Protein AF-A0A2N6SEM8-F1 (afdb_monomer_lite)

Secondary structure (DSSP, 8-state):
------PPPHHHHHHHHHHHHHHHHHHHHHHHHHHHHHHHHHHHHHHHHHHHHHHHHTTT-SEEEEEETTEEEEEETTEEEEEETTT--EEEE-

pLDDT: mean 86.94, std 10.52, range [39.22, 95.25]

Structure (mmCIF, N/CA/C/O backbone):
data_AF-A0A2N6SEM8-F1
#
_entry.id   AF-A0A2N6SEM8-F1
#
loop_
_atom_site.group_PDB
_atom_site.id
_atom_site.type_symbol
_atom_site.label_atom_id
_atom_site.label_alt_id
_atom_site.label_comp_id
_atom_site.label_asym_id
_atom_site.label_entity_id
_atom_site.label_seq_id
_atom_site.pdbx_PDB_ins_code
_atom_site.Cartn_x
_atom_site.Cartn_y
_atom_site.Cartn_z
_atom_site.occupancy
_atom_site.B_iso_or_equiv
_atom_site.auth_seq_id
_atom_site.auth_comp_id
_atom_site.auth_asym_id
_atom_site.auth_atom_id
_atom_site.pdbx_PDB_model_num
ATOM 1 N N . MET A 1 1 ? 49.327 -13.216 -32.634 1.00 39.22 1 MET A N 1
ATOM 2 C CA . MET A 1 1 ? 47.856 -13.046 -32.568 1.00 39.22 1 MET A CA 1
ATOM 3 C C . MET A 1 1 ? 47.517 -11.599 -32.886 1.00 39.22 1 MET A C 1
ATOM 5 O O . MET A 1 1 ? 47.863 -10.723 -32.109 1.00 39.22 1 MET A O 1
ATOM 9 N N . LYS A 1 2 ? 46.934 -11.328 -34.057 1.00 42.75 2 LYS A N 1
ATOM 10 C CA . LYS A 1 2 ? 46.532 -9.976 -34.467 1.00 42.75 2 LYS A CA 1
ATOM 11 C C . LYS A 1 2 ? 45.109 -9.754 -33.945 1.00 42.75 2 LYS A C 1
ATOM 13 O O . LYS A 1 2 ? 44.186 -10.356 -34.484 1.00 42.75 2 LYS A O 1
ATOM 18 N N . SER A 1 3 ? 44.943 -8.976 -32.871 1.00 53.97 3 SER A N 1
ATOM 19 C CA . SER A 1 3 ? 43.610 -8.576 -32.400 1.00 53.97 3 SER A CA 1
ATOM 20 C C . SER A 1 3 ? 42.955 -7.744 -33.495 1.00 53.97 3 SER A C 1
ATOM 22 O O . SER A 1 3 ? 43.387 -6.633 -33.801 1.00 53.97 3 SER A O 1
ATOM 24 N N . ARG A 1 4 ? 41.958 -8.321 -34.155 1.00 54.75 4 ARG A N 1
ATOM 25 C CA . ARG A 1 4 ? 41.129 -7.639 -35.139 1.00 54.75 4 ARG A CA 1
ATOM 26 C C . ARG A 1 4 ? 40.042 -6.924 -34.346 1.00 54.75 4 ARG A C 1
ATOM 28 O O . ARG A 1 4 ? 39.004 -7.510 -34.066 1.00 54.75 4 ARG A O 1
ATOM 35 N N . ASN A 1 5 ? 40.321 -5.687 -33.927 1.00 62.16 5 ASN A N 1
ATOM 36 C CA . ASN A 1 5 ? 39.322 -4.806 -33.322 1.00 62.16 5 ASN A CA 1
ATOM 37 C C . ASN A 1 5 ? 38.275 -4.447 -34.388 1.00 62.16 5 ASN A C 1
ATOM 39 O O . ASN A 1 5 ? 38.340 -3.395 -35.018 1.00 62.16 5 ASN A O 1
ATOM 43 N N . ASN A 1 6 ? 37.322 -5.349 -34.605 1.00 63.41 6 ASN A N 1
ATOM 44 C CA . ASN A 1 6 ? 36.089 -5.062 -35.319 1.00 63.41 6 ASN A CA 1
ATOM 45 C C . ASN A 1 6 ? 35.173 -4.308 -34.346 1.00 63.41 6 ASN A C 1
ATOM 47 O O . ASN A 1 6 ? 34.349 -4.913 -33.667 1.00 63.41 6 ASN A O 1
ATOM 51 N N . GLY A 1 7 ? 35.395 -3.000 -34.207 1.00 66.81 7 GLY A N 1
ATOM 52 C CA . GLY A 1 7 ? 34.462 -2.125 -33.498 1.00 66.81 7 GLY A CA 1
ATOM 53 C C . GLY A 1 7 ? 33.117 -2.061 -34.223 1.00 66.81 7 GLY A C 1
ATOM 54 O O . GLY A 1 7 ? 33.045 -2.336 -35.421 1.00 66.81 7 GLY A O 1
ATOM 55 N N . PHE A 1 8 ? 32.062 -1.688 -33.500 1.00 73.38 8 PHE A N 1
ATOM 56 C CA . PHE A 1 8 ? 30.749 -1.475 -34.104 1.00 73.38 8 PHE A CA 1
ATOM 57 C C . PHE A 1 8 ? 30.800 -0.323 -35.108 1.00 73.38 8 PHE A C 1
ATOM 59 O O . PHE A 1 8 ? 31.337 0.752 -34.829 1.00 73.38 8 PHE A O 1
ATOM 66 N N . THR A 1 9 ? 30.215 -0.545 -36.277 1.00 85.50 9 THR A N 1
ATOM 67 C CA . THR A 1 9 ? 29.983 0.506 -37.263 1.00 85.50 9 THR A CA 1
ATOM 68 C C . THR A 1 9 ? 28.880 1.448 -36.779 1.00 85.50 9 THR A C 1
ATOM 70 O O . THR A 1 9 ? 27.997 1.075 -36.007 1.00 85.50 9 THR A O 1
ATOM 73 N N . PHE A 1 10 ? 28.904 2.696 -37.250 1.00 84.81 10 PHE A N 1
ATOM 74 C CA . PHE A 1 10 ? 27.920 3.713 -36.862 1.00 84.81 10 PHE A CA 1
ATOM 75 C C . PHE A 1 10 ? 26.466 3.264 -37.103 1.00 84.81 10 PHE A C 1
ATOM 77 O O . PHE A 1 10 ? 25.582 3.540 -36.296 1.00 84.81 10 PHE A O 1
ATOM 84 N N . ILE A 1 11 ? 26.230 2.514 -38.183 1.00 88.31 11 ILE A N 1
ATOM 85 C CA . ILE A 1 11 ? 24.914 1.964 -38.534 1.00 88.31 11 ILE A CA 1
ATOM 86 C C . ILE A 1 11 ? 24.460 0.913 -37.512 1.00 88.31 11 ILE A C 1
ATOM 88 O O . ILE A 1 11 ? 23.302 0.928 -37.100 1.00 88.31 11 ILE A O 1
ATOM 92 N N . GLU A 1 12 ? 25.359 0.038 -37.058 1.00 88.19 12 GLU A N 1
ATOM 93 C CA . GLU A 1 12 ? 25.049 -0.973 -36.037 1.00 88.19 12 GLU A CA 1
ATOM 94 C C . GLU A 1 12 ? 24.705 -0.327 -34.691 1.00 88.19 12 GLU A C 1
ATOM 96 O O . GLU A 1 12 ? 23.777 -0.772 -34.018 1.00 88.19 12 GLU A O 1
ATOM 101 N N . ILE A 1 13 ? 25.384 0.767 -34.329 1.00 91.38 13 ILE A N 1
ATOM 102 C CA . ILE A 1 13 ? 25.064 1.543 -33.121 1.00 91.38 13 ILE A CA 1
ATOM 103 C C . ILE A 1 13 ? 23.660 2.149 -33.230 1.00 91.38 13 ILE A C 1
ATOM 105 O O . ILE A 1 13 ? 22.870 2.042 -32.293 1.00 91.38 13 ILE A O 1
ATOM 109 N N . MET A 1 14 ? 23.315 2.741 -34.375 1.00 92.50 14 MET A N 1
ATOM 110 C CA . MET A 1 14 ? 21.988 3.333 -34.582 1.00 92.50 14 MET A CA 1
ATOM 111 C C . MET A 1 14 ? 20.873 2.285 -34.571 1.00 92.50 14 MET A C 1
ATOM 113 O O . MET A 1 14 ? 19.835 2.501 -33.943 1.00 92.50 14 MET A O 1
ATOM 117 N N . ALA A 1 15 ? 21.097 1.128 -35.197 1.00 91.81 15 ALA A N 1
ATOM 118 C CA . ALA A 1 15 ? 20.150 0.017 -35.168 1.00 91.81 15 ALA A CA 1
ATOM 119 C C . ALA A 1 15 ? 19.958 -0.532 -33.744 1.00 91.81 15 ALA A C 1
ATOM 121 O O . ALA A 1 15 ? 18.824 -0.746 -33.313 1.00 91.81 15 ALA A O 1
ATOM 122 N N . ALA A 1 16 ? 21.044 -0.700 -32.984 1.00 92.56 16 ALA A N 1
ATOM 123 C CA . ALA A 1 16 ? 20.979 -1.150 -31.596 1.00 92.56 16 ALA A CA 1
ATOM 124 C C . ALA A 1 16 ? 20.222 -0.151 -30.707 1.00 92.56 16 ALA A C 1
ATOM 126 O O . ALA A 1 16 ? 19.352 -0.552 -29.937 1.00 92.56 16 ALA A O 1
ATOM 127 N N . LEU A 1 17 ? 20.489 1.152 -30.847 1.00 93.44 17 LEU A N 1
ATOM 128 C CA . LEU A 1 17 ? 1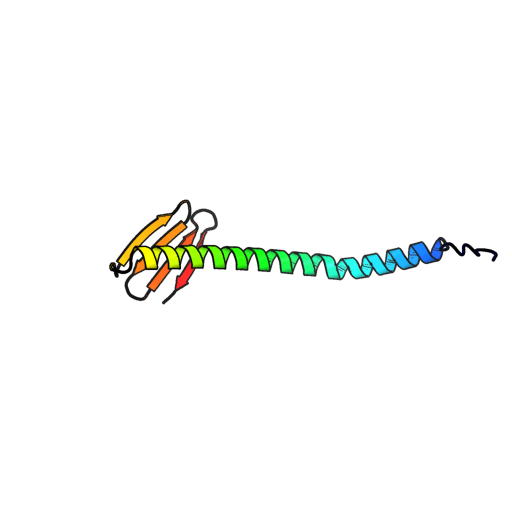9.781 2.198 -30.103 1.00 93.44 17 LEU A CA 1
ATOM 129 C C . LEU A 1 17 ? 18.287 2.232 -30.433 1.00 93.44 17 LEU A C 1
ATOM 131 O O . LEU A 1 17 ? 17.464 2.410 -29.534 1.00 93.44 17 LEU A O 1
ATOM 135 N N . PHE A 1 18 ? 17.932 2.021 -31.700 1.00 94.25 18 PHE A N 1
ATOM 136 C CA . PHE A 1 18 ? 16.539 1.944 -32.122 1.00 94.25 18 PHE A CA 1
ATOM 137 C C . PHE A 1 18 ? 15.818 0.733 -31.513 1.00 94.25 18 PHE A C 1
ATOM 139 O O . PHE A 1 18 ? 14.713 0.864 -30.998 1.00 94.25 18 PHE A O 1
ATOM 146 N N . ILE A 1 19 ? 16.453 -0.439 -31.489 1.00 95.25 19 ILE A N 1
ATOM 147 C CA . ILE A 1 19 ? 15.868 -1.630 -30.854 1.00 95.25 19 ILE A CA 1
ATOM 148 C C . ILE A 1 19 ? 15.747 -1.428 -29.336 1.00 95.25 19 ILE A C 1
ATOM 150 O O . ILE A 1 19 ? 14.703 -1.725 -28.754 1.00 95.25 19 ILE A O 1
ATOM 154 N N . CYS A 1 20 ? 16.775 -0.865 -28.695 1.00 94.31 20 CYS A N 1
ATOM 155 C CA . CYS A 1 20 ? 16.740 -0.537 -27.271 1.00 94.31 20 CYS A CA 1
ATOM 156 C C . CYS A 1 20 ? 15.593 0.423 -26.935 1.00 94.31 20 CYS A C 1
ATOM 158 O O . CYS A 1 20 ? 14.900 0.209 -25.942 1.00 94.31 20 CYS A O 1
ATOM 160 N N . SER A 1 21 ? 15.347 1.451 -27.754 1.00 94.00 21 SER A N 1
ATOM 161 C CA . SER A 1 21 ? 14.259 2.402 -27.497 1.00 94.00 21 SER A CA 1
ATOM 162 C C . SER A 1 21 ? 12.884 1.726 -27.547 1.00 94.00 21 SER A C 1
ATOM 164 O O . SER A 1 21 ? 12.076 1.942 -26.644 1.00 94.00 21 SER A O 1
ATOM 166 N N . LEU A 1 22 ? 12.647 0.829 -28.512 1.00 93.62 22 LEU A N 1
ATOM 167 C CA . LEU A 1 22 ? 11.409 0.043 -28.597 1.00 93.62 22 LEU A CA 1
ATOM 168 C C . LEU A 1 22 ? 11.204 -0.847 -27.363 1.00 93.62 22 LEU A C 1
ATOM 170 O O . LEU A 1 22 ? 10.100 -0.919 -26.822 1.00 93.62 22 LEU A O 1
ATOM 174 N N . ILE A 1 23 ? 12.273 -1.485 -26.884 1.00 94.00 23 ILE A N 1
ATOM 175 C CA . ILE A 1 23 ? 12.255 -2.310 -25.669 1.00 94.00 23 ILE A CA 1
ATOM 176 C C . ILE A 1 23 ? 11.898 -1.454 -24.441 1.00 94.00 23 ILE A C 1
ATOM 178 O O . ILE A 1 23 ? 11.036 -1.836 -23.641 1.00 94.00 23 ILE A O 1
ATOM 182 N N . PHE A 1 24 ? 12.501 -0.269 -24.302 1.00 94.62 24 PHE A N 1
ATOM 183 C CA . PHE A 1 24 ? 12.255 0.625 -23.167 1.00 94.62 24 PHE A CA 1
ATOM 184 C C . PHE A 1 24 ? 10.826 1.171 -23.114 1.00 94.62 24 PHE A C 1
ATOM 186 O O . PHE A 1 24 ? 10.284 1.317 -22.016 1.00 94.62 24 PHE A O 1
ATOM 193 N N . VAL A 1 25 ? 10.185 1.404 -24.263 1.00 93.00 25 VAL A N 1
ATOM 194 C CA . VAL A 1 25 ? 8.777 1.837 -24.324 1.00 93.00 25 VAL A CA 1
ATOM 195 C C . VAL A 1 25 ? 7.844 0.824 -23.651 1.00 93.00 25 VAL A C 1
ATOM 197 O O . VAL A 1 25 ? 6.856 1.222 -23.038 1.00 93.00 25 VAL A O 1
ATOM 200 N N . TYR A 1 26 ? 8.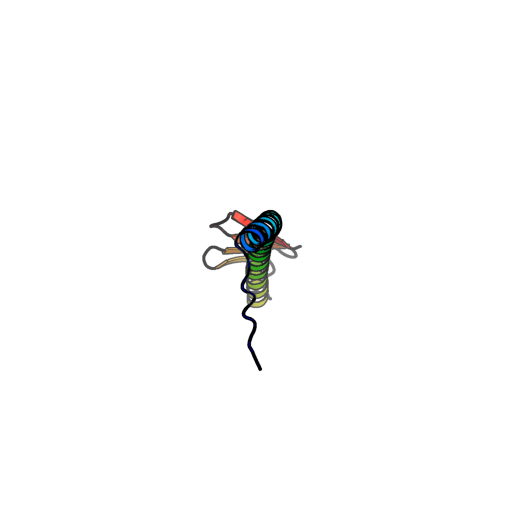163 -0.471 -23.700 1.00 89.19 26 TYR A N 1
ATOM 201 C CA . TYR A 1 26 ? 7.374 -1.503 -23.025 1.00 89.19 26 TYR A CA 1
ATOM 202 C C . TYR A 1 26 ? 7.805 -1.731 -21.567 1.00 89.19 26 TYR A C 1
ATOM 204 O O . TYR A 1 26 ? 6.965 -1.853 -20.671 1.00 89.19 26 TYR A O 1
ATOM 212 N N . LEU A 1 27 ? 9.114 -1.771 -21.309 1.00 91.69 27 LEU A N 1
ATOM 213 C CA . LEU A 1 27 ? 9.655 -2.090 -19.985 1.00 91.69 27 LEU A CA 1
ATOM 214 C C . LEU A 1 27 ? 9.402 -0.996 -18.947 1.00 91.69 27 LEU A C 1
ATOM 216 O O . LEU A 1 27 ? 8.993 -1.318 -17.830 1.00 91.69 27 LEU A O 1
ATOM 220 N N . ILE A 1 28 ? 9.593 0.280 -19.300 1.00 90.81 28 ILE A N 1
ATOM 221 C CA . ILE A 1 28 ? 9.491 1.387 -18.336 1.00 90.81 28 ILE A CA 1
ATOM 222 C C . ILE A 1 28 ? 8.076 1.482 -17.740 1.00 90.81 28 ILE A C 1
ATOM 224 O O . ILE A 1 28 ? 7.955 1.437 -16.513 1.00 90.81 28 ILE A O 1
ATOM 228 N N . PRO A 1 29 ? 6.983 1.533 -18.532 1.00 89.81 29 PRO A N 1
ATOM 229 C CA . PRO A 1 29 ? 5.637 1.600 -17.965 1.00 89.81 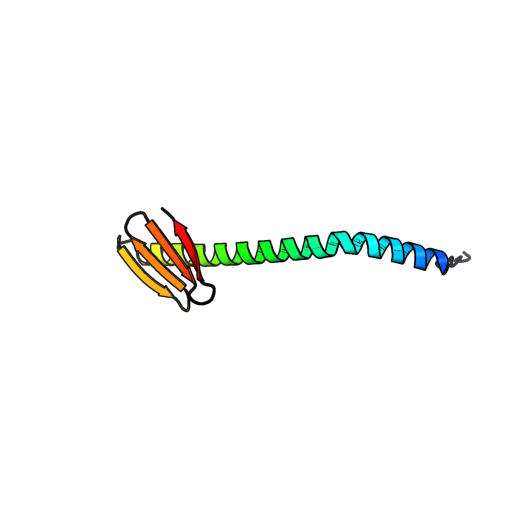29 PRO A CA 1
ATOM 230 C C . PRO A 1 29 ? 5.287 0.369 -17.127 1.00 89.81 29 PRO A C 1
ATOM 232 O O . PRO A 1 29 ? 4.582 0.486 -16.124 1.00 89.81 29 PRO A O 1
ATOM 235 N N . ASN A 1 30 ? 5.773 -0.813 -17.521 1.00 90.50 30 ASN A N 1
ATOM 236 C CA . ASN A 1 30 ? 5.524 -2.046 -16.785 1.00 90.50 30 ASN A CA 1
ATOM 237 C C . ASN A 1 30 ? 6.206 -2.030 -15.409 1.00 90.50 30 ASN A C 1
ATOM 239 O O . ASN A 1 30 ? 5.564 -2.330 -14.403 1.00 90.50 30 ASN A O 1
ATOM 243 N N . MET A 1 31 ? 7.473 -1.615 -15.345 1.00 89.00 31 MET A N 1
ATOM 244 C CA . MET A 1 31 ? 8.187 -1.466 -14.076 1.00 89.00 31 MET A CA 1
ATOM 245 C C . MET A 1 31 ? 7.514 -0.427 -13.177 1.00 89.00 31 MET A C 1
ATOM 247 O O . MET A 1 31 ? 7.252 -0.717 -12.014 1.00 89.00 31 MET A O 1
ATOM 251 N N . VAL A 1 32 ? 7.146 0.744 -13.709 1.00 90.62 32 VAL A N 1
ATOM 252 C CA . VAL A 1 32 ? 6.452 1.792 -12.934 1.00 90.62 32 VAL A CA 1
ATOM 253 C C . VAL A 1 32 ? 5.146 1.269 -12.328 1.00 90.62 32 VAL A C 1
ATOM 255 O O . VAL A 1 32 ? 4.873 1.498 -11.147 1.00 90.62 32 VAL A O 1
ATOM 258 N N . LYS A 1 33 ? 4.355 0.509 -13.097 1.00 88.75 33 LYS A N 1
ATOM 259 C CA . LYS A 1 33 ? 3.138 -0.136 -12.581 1.00 88.75 33 LYS A CA 1
ATOM 260 C C . LYS A 1 33 ? 3.455 -1.108 -11.446 1.00 88.75 33 LYS A C 1
ATOM 262 O O . LYS A 1 33 ? 2.796 -1.043 -10.409 1.00 88.75 33 LYS A O 1
ATOM 267 N N . GLN A 1 34 ? 4.467 -1.959 -11.611 1.00 87.94 34 GLN A N 1
ATOM 268 C CA . GLN A 1 34 ? 4.881 -2.909 -10.574 1.00 87.94 34 GLN A CA 1
ATOM 269 C C . GLN A 1 34 ? 5.312 -2.202 -9.284 1.00 87.94 34 GLN A C 1
ATOM 271 O O . GLN A 1 34 ? 4.823 -2.568 -8.220 1.00 87.94 34 GLN A O 1
ATOM 276 N N . TYR A 1 35 ? 6.115 -1.138 -9.371 1.00 87.62 35 TYR A N 1
ATOM 277 C CA . TYR A 1 35 ? 6.499 -0.332 -8.204 1.00 87.62 35 TYR A CA 1
ATOM 278 C C . TYR A 1 35 ? 5.291 0.278 -7.489 1.00 87.62 35 TYR A C 1
ATOM 280 O O . TYR A 1 35 ? 5.198 0.220 -6.265 1.00 87.62 35 TYR A O 1
ATOM 288 N N . SER A 1 36 ? 4.327 0.822 -8.238 1.00 85.75 36 SER A N 1
ATOM 289 C CA . SER A 1 36 ? 3.117 1.391 -7.630 1.00 85.75 36 SER A CA 1
ATOM 290 C C . SER A 1 36 ? 2.256 0.337 -6.925 1.00 85.75 36 SER A C 1
ATOM 292 O O . SER A 1 36 ? 1.648 0.622 -5.895 1.00 85.75 36 SER A O 1
ATOM 294 N N . ASN A 1 37 ? 2.217 -0.886 -7.460 1.00 90.31 37 ASN A N 1
ATOM 295 C CA . ASN A 1 37 ? 1.488 -1.996 -6.858 1.00 90.31 37 ASN A CA 1
ATOM 296 C C . ASN A 1 37 ? 2.199 -2.509 -5.603 1.00 90.31 37 ASN A C 1
ATOM 298 O O . ASN A 1 37 ? 1.534 -2.764 -4.603 1.00 90.31 37 ASN A O 1
ATOM 302 N N . LEU A 1 38 ? 3.532 -2.596 -5.637 1.00 92.31 38 LEU A N 1
ATOM 303 C CA . LEU A 1 38 ? 4.346 -2.968 -4.482 1.00 92.31 38 LEU A CA 1
ATOM 304 C C . LEU A 1 38 ? 4.143 -1.976 -3.333 1.00 92.31 38 LEU A C 1
ATOM 306 O O . LEU A 1 38 ? 3.803 -2.389 -2.234 1.00 92.31 38 LEU A O 1
ATOM 310 N N . SER A 1 39 ? 4.229 -0.672 -3.610 1.00 88.44 39 SER A N 1
ATOM 311 C CA . SER A 1 39 ? 4.029 0.370 -2.595 1.00 88.44 39 SER A CA 1
ATOM 312 C C . SER A 1 39 ? 2.635 0.308 -1.955 1.00 88.44 39 SER A C 1
ATOM 314 O O . SER A 1 39 ? 2.485 0.513 -0.750 1.00 88.44 39 SER A O 1
ATOM 316 N N . LYS A 1 40 ? 1.596 -0.022 -2.735 1.00 89.69 40 LYS A N 1
ATOM 317 C CA . LYS A 1 40 ? 0.251 -0.259 -2.187 1.00 89.69 40 LYS A CA 1
ATOM 318 C C . LYS A 1 40 ? 0.215 -1.492 -1.284 1.00 89.69 40 LYS A C 1
ATOM 320 O O . LYS A 1 40 ? -0.399 -1.426 -0.224 1.00 89.69 40 LYS A O 1
ATOM 325 N N . ALA A 1 41 ? 0.863 -2.582 -1.693 1.00 90.38 41 ALA A N 1
ATOM 326 C CA . ALA A 1 41 ? 0.911 -3.824 -0.927 1.00 90.38 41 ALA A CA 1
ATOM 327 C C . ALA A 1 41 ? 1.704 -3.671 0.381 1.00 90.38 41 ALA A C 1
ATOM 329 O O . ALA A 1 41 ? 1.238 -4.119 1.424 1.00 90.38 41 ALA A O 1
ATOM 330 N N . GLU A 1 42 ? 2.853 -2.992 0.349 1.00 91.38 42 GLU A N 1
ATOM 331 C CA . GLU A 1 42 ? 3.652 -2.660 1.537 1.00 91.38 42 GLU A CA 1
ATOM 332 C C . GLU A 1 42 ? 2.828 -1.862 2.546 1.00 91.38 42 GLU A C 1
ATOM 334 O O . GLU A 1 42 ? 2.763 -2.220 3.719 1.00 91.38 42 GLU A O 1
ATOM 339 N N . LYS A 1 43 ? 2.114 -0.836 2.074 1.00 90.69 43 LYS A N 1
ATOM 340 C CA . LYS A 1 43 ? 1.252 -0.031 2.937 1.00 90.69 43 LYS A CA 1
ATOM 341 C C . LYS A 1 43 ? 0.096 -0.836 3.532 1.00 90.69 43 LYS A C 1
ATOM 343 O O . LYS A 1 43 ? -0.286 -0.630 4.682 1.00 90.69 43 LYS A O 1
ATOM 348 N N . GLU A 1 44 ? -0.486 -1.745 2.755 1.00 91.62 44 GLU A N 1
ATOM 349 C CA . GLU A 1 44 ? -1.542 -2.625 3.252 1.00 91.62 44 GLU A CA 1
ATOM 350 C C . GLU A 1 44 ? -1.018 -3.591 4.327 1.00 91.62 44 GLU A C 1
ATOM 352 O O . GLU A 1 44 ? -1.702 -3.826 5.326 1.00 91.62 44 GLU A O 1
ATOM 357 N N . LEU A 1 45 ? 0.195 -4.122 4.141 1.00 92.44 45 LEU A N 1
ATOM 358 C CA . LEU A 1 45 ? 0.877 -4.975 5.115 1.00 92.44 45 LEU A CA 1
ATOM 359 C C . LEU A 1 45 ? 1.191 -4.222 6.408 1.00 92.44 45 LEU A C 1
ATOM 361 O O . LEU A 1 45 ? 0.866 -4.730 7.477 1.00 92.44 45 LEU A O 1
ATOM 365 N N . GLU A 1 46 ? 1.723 -3.004 6.317 1.00 92.19 46 GLU A N 1
ATOM 366 C CA . GLU A 1 46 ? 1.987 -2.141 7.476 1.00 92.19 46 GLU A CA 1
ATOM 367 C C . GLU A 1 46 ? 0.703 -1.906 8.289 1.00 92.19 46 GLU A C 1
ATOM 369 O O . GLU A 1 46 ? 0.653 -2.148 9.494 1.00 92.19 46 GLU A O 1
ATOM 374 N N . MET A 1 47 ? -0.388 -1.514 7.623 1.00 91.62 47 MET A N 1
ATOM 375 C CA . MET A 1 47 ? -1.675 -1.290 8.290 1.00 91.62 47 MET A CA 1
ATOM 376 C C . MET A 1 47 ? -2.231 -2.571 8.938 1.00 91.62 47 MET A C 1
ATOM 378 O O . MET A 1 47 ? -2.850 -2.511 10.003 1.00 91.62 47 MET A O 1
ATOM 382 N N . ARG A 1 48 ? -2.022 -3.738 8.317 1.00 91.38 48 ARG A N 1
ATOM 383 C CA . ARG A 1 48 ? -2.398 -5.042 8.888 1.00 91.38 48 ARG A CA 1
ATOM 384 C C . ARG A 1 48 ? -1.585 -5.368 10.132 1.00 91.38 48 ARG A C 1
ATOM 386 O O . ARG A 1 48 ? -2.166 -5.780 11.131 1.00 91.38 48 ARG A O 1
ATOM 393 N N . GLU A 1 49 ? -0.273 -5.184 10.076 1.00 92.06 49 GLU A N 1
ATOM 394 C CA . GLU A 1 49 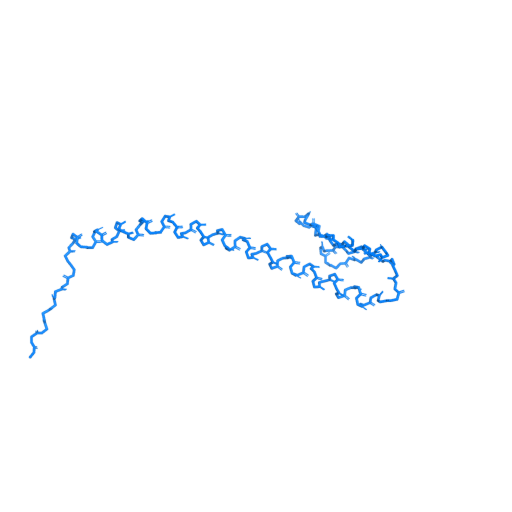? 0.634 -5.445 11.193 1.00 92.06 49 GLU A CA 1
ATOM 395 C C . GLU A 1 49 ? 0.254 -4.606 12.416 1.00 92.06 49 GLU A C 1
ATOM 397 O O . GLU A 1 49 ? 0.017 -5.163 13.488 1.00 92.06 49 GLU A O 1
ATOM 402 N N . LEU A 1 50 ? 0.053 -3.298 12.221 1.00 92.69 50 LEU A N 1
ATOM 403 C CA . LEU A 1 50 ? -0.414 -2.383 13.266 1.00 92.69 50 LEU A CA 1
ATOM 404 C C . LEU A 1 50 ? -1.734 -2.839 13.895 1.00 92.69 50 LEU A C 1
ATOM 406 O O . LEU A 1 50 ? -1.904 -2.806 15.114 1.00 92.69 50 LEU A O 1
ATOM 410 N N . LEU A 1 51 ? -2.684 -3.273 13.066 1.00 91.12 51 LEU A N 1
ATOM 411 C CA . LEU A 1 51 ? -3.976 -3.746 13.545 1.00 91.12 51 LEU A CA 1
ATOM 412 C C . LEU A 1 51 ? -3.839 -5.012 14.403 1.00 91.12 51 LEU A C 1
ATOM 414 O O . LEU A 1 51 ? -4.460 -5.103 15.463 1.00 91.12 51 LEU A O 1
ATOM 418 N N . TYR A 1 52 ? -3.043 -5.984 13.954 1.00 90.69 52 TYR A N 1
ATOM 419 C CA . TYR A 1 52 ? -2.807 -7.219 14.704 1.00 90.69 52 TYR A CA 1
ATOM 420 C C . TYR A 1 52 ? -2.067 -6.967 16.016 1.00 90.69 52 TYR A C 1
ATOM 422 O O . TYR A 1 52 ? -2.410 -7.582 17.029 1.00 90.69 52 TYR A O 1
ATOM 430 N N . GLU A 1 53 ? -1.098 -6.053 16.016 1.00 92.12 53 GLU A N 1
ATOM 431 C CA . GLU A 1 53 ? -0.384 -5.636 17.219 1.00 92.12 53 GLU A CA 1
ATOM 432 C C . GLU A 1 53 ? -1.361 -5.064 18.256 1.00 92.12 53 GLU A C 1
ATOM 434 O O . GLU A 1 53 ? -1.398 -5.534 19.394 1.00 92.12 53 GLU A O 1
ATOM 439 N N . GLU A 1 54 ? -2.230 -4.131 17.855 1.00 91.12 54 GLU A N 1
ATOM 440 C CA . GLU A 1 54 ? -3.192 -3.524 18.779 1.00 91.12 54 GLU A CA 1
ATOM 441 C C . GLU A 1 54 ? -4.250 -4.512 19.279 1.00 91.12 54 GLU A C 1
ATOM 443 O O . GLU A 1 54 ? -4.585 -4.494 20.465 1.00 91.12 54 GLU A O 1
ATOM 448 N N . ILE A 1 55 ? -4.739 -5.419 18.425 1.00 89.81 55 ILE A N 1
ATOM 449 C CA . ILE A 1 55 ? -5.627 -6.515 18.853 1.00 89.81 55 ILE A CA 1
ATOM 450 C C . ILE A 1 55 ? -4.924 -7.404 19.884 1.00 89.81 55 ILE A C 1
ATOM 452 O O . ILE A 1 55 ? -5.542 -7.813 20.869 1.00 89.81 55 ILE A O 1
ATOM 456 N N . SER A 1 56 ? -3.637 -7.697 19.684 1.00 89.88 56 SER A N 1
ATOM 457 C CA . SER A 1 56 ? -2.854 -8.501 20.622 1.00 89.88 56 SER A CA 1
ATOM 458 C C . SER A 1 56 ? -2.655 -7.784 21.962 1.00 89.88 56 SER A C 1
ATOM 460 O O . SER A 1 56 ? -2.855 -8.393 23.016 1.00 89.88 56 SER A O 1
ATOM 462 N N . ASN A 1 57 ? -2.334 -6.488 21.929 1.00 91.75 57 ASN A N 1
ATOM 463 C CA . ASN A 1 57 ? -2.161 -5.648 23.119 1.00 91.75 57 ASN A CA 1
ATOM 464 C C . ASN A 1 57 ? -3.468 -5.495 23.914 1.00 91.75 57 ASN A C 1
ATOM 466 O O . ASN A 1 57 ? -3.448 -5.427 25.142 1.00 91.75 57 ASN A O 1
ATOM 470 N N . HIS A 1 58 ? -4.613 -5.520 23.227 1.00 89.75 58 HIS A N 1
ATOM 471 C CA . HIS A 1 58 ? -5.947 -5.375 23.811 1.00 89.75 58 HIS A CA 1
ATOM 472 C C . HIS A 1 58 ? -6.731 -6.698 23.864 1.00 89.75 58 HIS A C 1
ATOM 474 O O . HIS A 1 58 ? -7.959 -6.675 23.874 1.00 89.75 58 HIS A O 1
ATOM 480 N N . LYS A 1 59 ? -6.058 -7.857 23.957 1.00 78.62 59 LYS A N 1
ATOM 481 C CA . LYS A 1 59 ? -6.662 -9.213 23.903 1.00 78.62 59 LYS A CA 1
ATOM 482 C C . LYS A 1 59 ? -7.892 -9.460 24.794 1.00 78.62 59 LYS A C 1
ATOM 484 O O . LYS A 1 59 ? -8.669 -10.367 24.509 1.00 78.62 59 LYS A O 1
ATOM 489 N N . GLY A 1 60 ? -8.078 -8.691 25.867 1.00 82.25 60 GLY A N 1
ATOM 490 C CA . GLY A 1 60 ? -9.241 -8.785 26.762 1.00 82.25 60 GLY A CA 1
ATOM 491 C C . GLY A 1 60 ? -10.414 -7.858 26.416 1.00 82.25 60 GLY A C 1
ATOM 492 O O . GLY A 1 60 ? -11.497 -8.007 26.980 1.00 82.25 60 GLY A O 1
ATOM 493 N N . GLN A 1 61 ? -10.230 -6.898 25.510 1.00 88.62 61 GLN A N 1
ATOM 494 C CA . GLN A 1 61 ? -11.229 -5.892 25.164 1.00 88.62 61 GLN A CA 1
ATOM 495 C C . GLN A 1 61 ? -11.887 -6.249 23.834 1.00 88.62 61 GLN A C 1
ATOM 497 O O . GLN A 1 61 ? -11.273 -6.196 22.773 1.00 88.62 61 GLN A O 1
ATOM 502 N N . LYS A 1 62 ? -13.182 -6.574 23.879 1.00 83.88 62 LYS A N 1
ATOM 503 C CA . LYS A 1 62 ? -13.969 -6.825 22.660 1.00 83.88 62 LYS A CA 1
ATOM 504 C C . LYS A 1 62 ? -14.214 -5.557 21.841 1.00 83.88 62 LYS A C 1
ATOM 506 O O . LYS A 1 62 ? -14.524 -5.650 20.660 1.00 83.88 62 LYS A O 1
ATOM 511 N N . HIS A 1 63 ? -14.116 -4.385 22.461 1.00 91.94 63 HIS A N 1
ATOM 512 C CA . HIS A 1 63 ? -14.350 -3.102 21.813 1.00 91.94 63 HIS A CA 1
ATOM 513 C C . HIS A 1 63 ? -13.291 -2.117 22.278 1.00 91.94 63 HIS A C 1
ATOM 515 O O . HIS A 1 63 ? -13.188 -1.863 23.476 1.00 91.94 63 HIS A O 1
ATOM 521 N N . PHE A 1 64 ? -12.529 -1.560 21.344 1.00 92.81 64 PHE A N 1
ATOM 522 C CA . PHE A 1 64 ? -11.557 -0.522 21.656 1.00 92.81 64 PHE A CA 1
ATOM 523 C C . PHE A 1 64 ? -11.308 0.377 20.448 1.00 92.81 64 PHE A C 1
ATOM 525 O O . PHE A 1 64 ? -11.548 0.005 19.296 1.00 92.81 64 PHE A O 1
ATOM 532 N N . LYS A 1 65 ? -10.835 1.589 20.733 1.00 93.31 65 LYS A N 1
ATOM 533 C CA . LYS A 1 65 ? -10.422 2.565 19.731 1.00 93.31 65 LYS A CA 1
ATOM 534 C C . LYS A 1 65 ? -9.091 3.164 20.153 1.00 93.31 65 LYS A C 1
ATOM 536 O O . LYS A 1 65 ? -9.007 3.764 21.221 1.00 93.31 65 LYS A O 1
ATOM 541 N N . VAL A 1 66 ? -8.083 3.025 19.302 1.00 93.06 66 VAL A N 1
ATOM 542 C CA . VAL A 1 66 ? -6.719 3.500 19.557 1.00 93.06 66 VAL A CA 1
ATOM 543 C C . VAL A 1 66 ? -6.261 4.350 18.382 1.00 93.06 66 VAL A C 1
ATOM 545 O O . VAL A 1 66 ? -6.600 4.079 17.231 1.00 93.06 66 VAL A O 1
ATOM 548 N N . ARG A 1 67 ? -5.502 5.406 18.676 1.00 92.00 67 ARG A N 1
ATOM 549 C CA . ARG A 1 67 ? -4.819 6.223 17.673 1.00 92.00 67 ARG A CA 1
ATOM 550 C C . ARG A 1 67 ? -3.321 5.985 17.797 1.00 92.00 67 ARG A C 1
ATOM 552 O O . ARG A 1 67 ? -2.764 6.217 18.866 1.00 92.00 67 ARG A O 1
ATOM 559 N N . ARG A 1 68 ? -2.691 5.564 16.702 1.00 86.56 68 ARG A N 1
ATOM 560 C CA . ARG A 1 68 ? -1.244 5.388 16.584 1.00 86.56 68 ARG A CA 1
ATOM 561 C C . ARG A 1 68 ? -0.747 6.283 15.459 1.00 86.56 68 ARG A C 1
ATOM 563 O O . ARG A 1 68 ? -1.001 6.017 14.289 1.00 86.56 68 ARG A O 1
ATOM 570 N N . GLU A 1 69 ? -0.086 7.374 15.826 1.00 87.62 69 GLU A N 1
ATOM 571 C CA . GLU A 1 69 ? 0.352 8.408 14.883 1.00 87.62 69 GLU A CA 1
ATOM 572 C C . GLU A 1 69 ? -0.806 8.944 14.012 1.00 87.62 69 GLU A C 1
ATOM 574 O O . GLU A 1 69 ? -1.718 9.589 14.533 1.00 87.62 69 GLU A O 1
ATOM 579 N N . SER A 1 70 ? -0.779 8.690 12.697 1.00 90.00 70 SER A N 1
ATOM 580 C CA . SER A 1 70 ? -1.848 9.033 11.748 1.00 90.00 70 SER A CA 1
ATOM 581 C C . SER A 1 70 ? -2.839 7.903 11.485 1.00 90.00 70 SER A C 1
ATOM 583 O O . SER A 1 70 ? -3.772 8.087 10.706 1.00 90.00 70 SER A O 1
ATOM 585 N N . TYR A 1 71 ? -2.649 6.742 12.105 1.00 91.50 71 TYR A N 1
ATOM 586 C CA . TYR A 1 71 ? -3.569 5.625 11.998 1.00 91.50 71 TYR A CA 1
ATOM 587 C C . TYR A 1 71 ? -4.531 5.611 13.172 1.00 91.50 71 TYR A C 1
ATOM 589 O O . TYR A 1 71 ? -4.171 5.874 14.322 1.00 91.50 71 TYR A O 1
ATOM 597 N N . VAL A 1 72 ? -5.770 5.246 12.894 1.00 93.12 72 VAL A N 1
ATOM 598 C CA . VAL A 1 72 ? -6.754 5.000 13.935 1.00 93.12 72 VAL A CA 1
ATOM 599 C C . VAL A 1 72 ? -7.378 3.646 13.708 1.00 93.12 72 VAL A C 1
ATOM 601 O O . VAL A 1 72 ? -7.831 3.300 12.616 1.00 93.12 72 VAL A O 1
ATOM 604 N N . ILE A 1 73 ? -7.385 2.893 14.791 1.00 93.81 73 ILE A N 1
ATOM 605 C CA . ILE A 1 73 ? -7.751 1.497 14.853 1.00 93.81 73 ILE A CA 1
ATOM 606 C C . ILE A 1 73 ? -9.021 1.408 15.682 1.00 93.81 73 ILE A C 1
ATOM 608 O O . ILE A 1 73 ? -9.105 1.962 16.780 1.00 93.81 73 ILE A O 1
ATOM 612 N N . ILE A 1 74 ? -10.029 0.745 15.131 1.00 93.25 74 ILE A N 1
ATOM 613 C CA . ILE A 1 74 ? -11.329 0.546 15.757 1.00 93.25 74 ILE A CA 1
ATOM 614 C C . ILE A 1 74 ? -11.630 -0.942 15.707 1.00 93.25 74 ILE A C 1
ATOM 616 O O . ILE A 1 74 ? -11.803 -1.511 14.632 1.00 93.25 74 ILE A O 1
ATOM 620 N N . VAL A 1 75 ? -11.741 -1.562 16.872 1.00 92.38 75 VAL A N 1
ATOM 621 C CA . VAL A 1 75 ? -12.158 -2.957 17.001 1.00 92.38 75 VAL A CA 1
ATOM 622 C C . VAL A 1 75 ? -13.509 -2.992 17.691 1.00 92.38 75 VAL A C 1
ATOM 624 O O . VA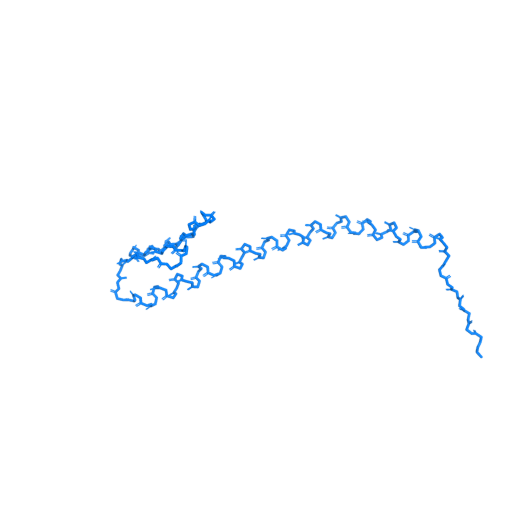L A 1 75 ? -13.764 -2.271 18.656 1.00 92.38 75 VAL A O 1
ATOM 627 N N . SER A 1 76 ? -14.427 -3.773 17.137 1.00 90.62 76 SER A N 1
ATOM 628 C CA . SER A 1 76 ? -15.805 -3.897 17.589 1.00 90.62 76 SER A CA 1
ATOM 629 C C . SER A 1 76 ? -16.302 -5.328 17.413 1.00 90.62 76 SER A C 1
ATOM 631 O O . SER A 1 76 ? -16.837 -5.705 16.369 1.00 90.62 76 SER A O 1
ATOM 633 N N . GLY A 1 77 ? -16.141 -6.132 18.461 1.00 85.69 77 GLY A N 1
ATOM 634 C CA . GLY A 1 77 ? -16.459 -7.554 18.462 1.00 85.69 77 GLY A CA 1
ATOM 635 C C . GLY A 1 77 ? -15.596 -8.302 17.449 1.00 85.69 77 GLY A C 1
ATOM 636 O O . GLY A 1 77 ? -14.376 -8.316 17.565 1.00 85.69 77 GLY A O 1
ATOM 637 N N . ASN A 1 78 ? -16.239 -8.891 16.439 1.00 84.88 78 ASN A N 1
ATOM 638 C CA . ASN A 1 78 ? -15.561 -9.628 15.366 1.00 84.88 78 ASN A CA 1
ATOM 639 C C . ASN A 1 78 ? -15.100 -8.738 14.204 1.00 84.88 78 ASN A C 1
ATOM 641 O O . ASN A 1 78 ? -14.526 -9.248 13.246 1.00 84.88 78 ASN A O 1
ATOM 645 N N . ARG A 1 79 ? -15.373 -7.430 14.255 1.00 89.12 79 ARG A N 1
ATOM 646 C CA . ARG A 1 79 ? -14.965 -6.487 13.212 1.00 89.12 79 ARG A CA 1
ATOM 647 C C . ARG A 1 79 ? -13.806 -5.637 13.687 1.00 89.12 79 ARG A C 1
ATOM 649 O O . ARG A 1 79 ? -13.809 -5.156 14.817 1.00 89.12 79 ARG A O 1
ATOM 656 N N . ALA A 1 80 ? -12.853 -5.409 12.804 1.00 90.31 80 ALA A N 1
ATOM 657 C CA . ALA A 1 80 ? -11.691 -4.584 13.048 1.00 90.31 80 ALA A CA 1
ATOM 658 C C . ALA A 1 80 ? -11.450 -3.689 11.832 1.00 90.31 80 ALA A C 1
ATOM 660 O O . ALA A 1 80 ? -11.508 -4.131 10.688 1.00 90.31 80 ALA A O 1
ATOM 661 N N . GLU A 1 81 ? -11.216 -2.409 12.064 1.00 92.88 81 GLU A N 1
ATOM 662 C CA . GLU A 1 81 ? -10.988 -1.427 11.016 1.00 92.88 81 GLU A CA 1
ATOM 663 C C . GLU A 1 81 ? -9.762 -0.590 11.371 1.00 92.88 81 GLU A C 1
ATOM 665 O O . GLU A 1 81 ? -9.596 -0.176 12.517 1.00 92.88 81 GLU A O 1
ATOM 670 N N . ILE A 1 82 ? -8.929 -0.303 10.377 1.00 93.00 82 ILE A N 1
ATOM 671 C CA . ILE A 1 82 ? -7.826 0.650 10.493 1.00 93.00 82 ILE A CA 1
ATOM 672 C C . ILE A 1 82 ? -7.949 1.685 9.380 1.00 93.00 82 ILE A C 1
ATOM 674 O O . ILE A 1 82 ? -8.180 1.340 8.216 1.00 93.00 82 ILE A O 1
ATOM 678 N N . TYR A 1 83 ? -7.838 2.961 9.740 1.00 92.81 83 TYR A N 1
ATOM 679 C CA . TYR A 1 83 ? -7.871 4.074 8.799 1.00 92.81 83 TYR A CA 1
ATOM 680 C C . TYR A 1 83 ? -6.629 4.947 8.932 1.00 92.81 83 TYR A C 1
ATOM 682 O O . TYR A 1 83 ? -6.201 5.262 10.038 1.00 92.81 83 TYR A O 1
ATOM 690 N N . ASP A 1 84 ? -6.068 5.345 7.794 1.00 91.69 84 ASP A N 1
ATOM 691 C CA . ASP A 1 84 ? -5.003 6.339 7.706 1.00 91.69 84 ASP A CA 1
ATOM 692 C C . ASP A 1 84 ? -5.617 7.727 7.487 1.00 91.69 84 ASP A C 1
ATOM 694 O O . ASP A 1 84 ? -6.257 7.988 6.466 1.00 91.69 84 ASP A O 1
ATOM 698 N N . GLU A 1 85 ? -5.405 8.638 8.432 1.00 87.56 85 GLU A N 1
ATOM 699 C CA . GLU A 1 85 ? -5.895 10.019 8.382 1.00 87.56 85 GLU A CA 1
ATOM 700 C C . GLU A 1 85 ? -5.271 10.841 7.252 1.00 87.56 85 GLU A C 1
ATOM 702 O O . GLU A 1 85 ? -5.924 11.740 6.718 1.00 87.56 85 GLU A O 1
ATOM 707 N N . LYS A 1 86 ? -4.030 10.534 6.858 1.00 87.00 86 LYS A N 1
ATOM 708 C CA . LYS A 1 86 ? -3.299 11.304 5.841 1.00 87.00 86 LYS A CA 1
ATOM 709 C C . LYS A 1 86 ? -3.756 10.947 4.437 1.00 87.00 86 LYS A C 1
ATOM 711 O O . LYS A 1 86 ? -3.994 11.832 3.620 1.00 87.00 86 LYS A O 1
ATOM 716 N N . THR A 1 87 ? -3.874 9.653 4.148 1.00 83.88 87 THR A N 1
ATOM 717 C CA . THR A 1 87 ? -4.221 9.184 2.795 1.00 83.88 87 THR A CA 1
ATOM 718 C C . THR A 1 87 ? -5.684 8.810 2.6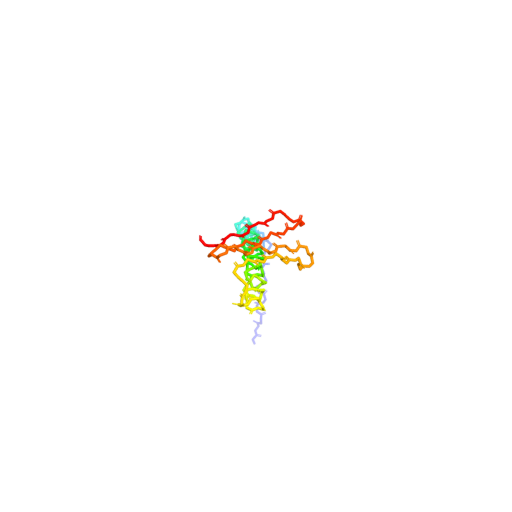22 1.00 83.88 87 THR A C 1
ATOM 720 O O . THR A 1 87 ? -6.112 8.567 1.498 1.00 83.88 87 THR A O 1
ATOM 723 N N . ARG A 1 88 ? -6.464 8.791 3.712 1.00 83.06 88 ARG A N 1
ATOM 724 C CA . ARG A 1 88 ? -7.859 8.319 3.751 1.00 83.06 88 ARG A CA 1
ATOM 725 C C . ARG A 1 88 ? -8.027 6.856 3.331 1.00 83.06 88 ARG A C 1
ATOM 727 O O . ARG A 1 88 ? -9.148 6.415 3.076 1.00 83.06 88 ARG A O 1
ATOM 734 N N . ASN A 1 89 ? -6.935 6.095 3.288 1.00 85.75 89 ASN A N 1
ATOM 735 C CA . ASN A 1 89 ? -6.985 4.659 3.064 1.00 85.75 89 ASN A CA 1
ATOM 736 C C . ASN A 1 89 ? -7.595 3.972 4.283 1.00 85.75 89 ASN A C 1
ATOM 738 O O . ASN A 1 89 ? -7.316 4.333 5.427 1.00 85.75 89 ASN A O 1
ATOM 742 N N . LYS A 1 90 ? -8.427 2.965 4.032 1.00 89.12 90 LYS A N 1
ATOM 743 C CA . LYS A 1 90 ? -9.117 2.214 5.074 1.00 89.12 90 LYS A CA 1
ATOM 744 C C . LYS A 1 90 ? -9.095 0.733 4.746 1.00 89.12 90 LYS A C 1
ATOM 746 O O . LYS A 1 90 ? -9.432 0.352 3.628 1.00 89.12 90 LYS A O 1
ATOM 751 N N . ILE A 1 91 ? -8.782 -0.080 5.746 1.00 88.12 91 ILE A N 1
ATOM 752 C CA . ILE A 1 91 ? -8.879 -1.535 5.671 1.00 88.12 91 ILE A CA 1
ATOM 753 C C . ILE A 1 91 ? -9.874 -1.999 6.730 1.00 88.12 91 ILE A C 1
ATOM 755 O O . ILE A 1 91 ? -9.907 -1.474 7.845 1.00 88.12 91 ILE A O 1
ATOM 759 N N . LYS A 1 92 ? -10.720 -2.956 6.354 1.00 87.00 92 LYS A N 1
ATOM 760 C CA . LYS A 1 92 ? -11.716 -3.573 7.227 1.00 87.00 92 LYS A CA 1
ATOM 761 C C . LYS A 1 92 ? -11.503 -5.079 7.261 1.00 87.00 92 LYS A C 1
ATOM 763 O O . LYS A 1 92 ? -11.206 -5.679 6.233 1.00 87.00 92 LYS A O 1
ATOM 768 N N . PHE A 1 93 ? -11.730 -5.662 8.423 1.00 77.25 93 PHE A N 1
ATOM 769 C CA . PHE A 1 93 ? -11.668 -7.087 8.697 1.00 77.25 93 PHE A CA 1
ATOM 770 C C . PHE A 1 93 ? -12.908 -7.485 9.495 1.00 77.25 93 PHE A C 1
ATOM 772 O O . PHE A 1 93 ? -13.327 -6.742 10.384 1.00 77.25 93 PHE A O 1
ATOM 779 N N . GLY A 1 94 ? -13.476 -8.649 9.188 1.00 64.94 94 GLY A N 1
ATOM 780 C CA . GLY A 1 94 ? -14.630 -9.221 9.888 1.00 64.94 94 GLY A CA 1
ATOM 781 C C . GLY A 1 94 ? -15.829 -9.505 9.004 1.00 64.94 94 GLY A C 1
ATOM 782 O O . GLY A 1 94 ? -15.810 -9.121 7.815 1.00 64.94 94 GLY A O 1
#

Organism: NCBI:txid84135

InterPro domains:
  IPR012902 Prokaryotic N-terminal methylation site [PF07963] (3-25)
  IPR012902 Prokaryotic N-terminal methylation site [TIGR02532] (6-26)

Sequence (94 aa):
MKSRNNGFTFIEIMAALFICSLIFVYLIPNMVKQYSNLSKAEKELEMRELLYEEISNHKGQKHFKVRRESYVIIVSGNRAEIYDEKTRNKIKFG

Radius of gyration: 26.22 Å; chains: 1; bounding box: 64×24×65 Å

Foldseek 3Di:
DDPPPPDDDPVNVVVVVVVVVVVCVPPVVVVVVVVVVVVVVVVVVVQVVVQVVVCVVPVPDQWDWDDDPQKIWTHHHQKIKIAGNVPRDIDIGD